Protein AF-J0Q9K1-F1 (afdb_monomer_lite)

Radius of gyration: 25.2 Å; chains: 1; bounding box: 54×28×79 Å

Foldseek 3Di:
DDQDWDWDFQAALVRHTDDTDTHRDDVVNVVSVVVSVVSNVVVVVVVVVCCVQPHQDQDPVVNGRACDHPNHRDDDPPDDDDDDDPPDPDDDDDDPDD

Structure (mmCIF, N/CA/C/O backbone):
data_AF-J0Q9K1-F1
#
_entry.id   AF-J0Q9K1-F1
#
loop_
_atom_site.group_PDB
_atom_site.id
_atom_site.type_symbol
_atom_site.label_atom_id
_atom_site.label_alt_id
_atom_site.label_comp_id
_atom_site.label_asym_id
_atom_site.label_entity_id
_atom_site.label_seq_id
_atom_site.pdbx_PDB_ins_code
_atom_site.Cartn_x
_atom_site.Cartn_y
_atom_site.Cartn_z
_atom_site.occupancy
_atom_site.B_iso_or_equiv
_atom_site.auth_seq_id
_atom_site.auth_comp_id
_atom_site.auth_asym_id
_atom_site.auth_atom_id
_atom_site.pdbx_PDB_model_num
ATOM 1 N N . MET A 1 1 ? 22.882 10.326 -37.747 1.00 58.81 1 MET A N 1
ATOM 2 C CA . MET A 1 1 ? 21.720 9.428 -37.587 1.00 58.81 1 MET A CA 1
ATOM 3 C C . MET A 1 1 ? 21.105 9.736 -36.239 1.00 58.81 1 MET A C 1
ATOM 5 O O . MET A 1 1 ? 21.842 9.792 -35.262 1.00 58.81 1 MET A O 1
ATOM 9 N N . GLU A 1 2 ? 19.811 10.026 -36.202 1.00 71.88 2 GLU A N 1
ATOM 10 C CA . GLU A 1 2 ? 19.080 10.235 -34.953 1.00 71.88 2 GLU A CA 1
ATOM 11 C C . GLU A 1 2 ? 18.770 8.860 -34.348 1.00 71.88 2 GLU A C 1
ATOM 13 O O . GLU A 1 2 ? 18.279 7.971 -35.044 1.00 71.88 2 GLU A O 1
ATOM 18 N N . TYR A 1 3 ? 19.142 8.643 -33.086 1.00 73.56 3 TYR A N 1
ATOM 19 C CA . TYR A 1 3 ? 18.841 7.390 -32.399 1.00 73.56 3 TYR A CA 1
ATOM 20 C C . TYR A 1 3 ? 17.417 7.469 -31.852 1.00 73.56 3 TYR A C 1
ATOM 22 O O . TYR A 1 3 ? 17.116 8.333 -31.027 1.00 73.56 3 TYR A O 1
ATOM 30 N N . PHE A 1 4 ? 16.550 6.561 -32.294 1.00 86.69 4 PHE A N 1
ATOM 31 C CA . PHE A 1 4 ? 15.244 6.381 -31.674 1.00 86.69 4 PHE A CA 1
ATOM 32 C C . PHE A 1 4 ? 15.423 5.643 -30.348 1.00 86.69 4 PHE A C 1
ATOM 34 O O . PHE A 1 4 ? 16.071 4.601 -30.289 1.00 86.69 4 PHE A O 1
ATOM 41 N N . TYR A 1 5 ? 14.854 6.207 -29.286 1.00 93.62 5 TYR A N 1
ATOM 42 C CA . TYR A 1 5 ? 14.856 5.615 -27.954 1.00 93.62 5 TYR A CA 1
ATOM 43 C C . TYR A 1 5 ? 13.427 5.375 -27.490 1.00 93.62 5 TYR A C 1
ATOM 45 O O . TYR A 1 5 ? 12.538 6.199 -27.720 1.00 93.62 5 TYR A O 1
ATOM 53 N N . PHE A 1 6 ? 13.238 4.295 -26.743 1.00 94.50 6 PHE A N 1
ATOM 54 C CA . PHE A 1 6 ? 12.031 4.066 -25.965 1.00 94.50 6 PHE A CA 1
ATOM 55 C C . PHE A 1 6 ? 12.143 4.848 -24.660 1.00 94.50 6 PHE A C 1
ATOM 57 O O . PHE A 1 6 ? 13.112 4.702 -23.915 1.00 94.50 6 PHE A O 1
ATOM 64 N N . LYS A 1 7 ? 11.165 5.713 -24.394 1.00 94.50 7 LYS A N 1
ATOM 65 C CA . LYS A 1 7 ? 11.113 6.522 -23.174 1.00 94.50 7 LYS A CA 1
ATOM 66 C C . LYS A 1 7 ? 10.185 5.845 -22.178 1.00 94.50 7 LYS A C 1
ATOM 68 O O . LYS A 1 7 ? 8.984 5.786 -22.425 1.00 94.50 7 LYS A O 1
ATOM 73 N N . VAL A 1 8 ? 10.726 5.381 -21.057 1.00 95.81 8 VAL A N 1
ATOM 74 C CA . VAL A 1 8 ? 9.953 4.714 -19.999 1.00 95.81 8 VAL A CA 1
ATOM 75 C C . VAL A 1 8 ? 10.077 5.510 -18.707 1.00 95.81 8 VAL A C 1
ATOM 77 O O . VAL A 1 8 ? 11.178 5.877 -18.297 1.00 95.81 8 VAL A O 1
ATOM 80 N N . THR A 1 9 ? 8.944 5.784 -18.066 1.00 94.44 9 THR A N 1
ATOM 81 C CA . THR A 1 9 ? 8.909 6.298 -16.692 1.00 94.44 9 THR A CA 1
ATOM 82 C C . THR A 1 9 ? 9.145 5.133 -15.741 1.00 94.44 9 THR A C 1
ATOM 84 O O . THR A 1 9 ? 8.379 4.174 -15.763 1.00 94.44 9 THR A O 1
ATOM 87 N N . GLN A 1 10 ? 10.171 5.216 -14.897 1.00 91.88 10 GLN A N 1
ATOM 88 C CA . GLN A 1 10 ? 10.315 4.279 -13.784 1.00 91.88 10 GLN A CA 1
ATOM 89 C C . GLN A 1 10 ? 9.532 4.806 -12.591 1.00 91.88 10 GLN A C 1
ATOM 91 O O . GLN A 1 10 ? 9.735 5.947 -12.189 1.00 91.88 10 GLN A O 1
ATOM 96 N N . PHE A 1 11 ? 8.644 4.004 -12.022 1.00 91.88 11 PHE A N 1
ATOM 97 C CA . PHE A 1 11 ? 7.972 4.350 -10.779 1.00 91.88 11 PHE A CA 1
ATOM 98 C C . PHE A 1 11 ? 8.866 4.028 -9.583 1.00 91.88 11 PHE A C 1
ATOM 100 O O . PHE A 1 11 ? 9.681 3.104 -9.607 1.00 91.88 11 PHE A O 1
ATOM 107 N N . LYS A 1 12 ? 8.725 4.832 -8.535 1.00 90.81 12 LYS A N 1
ATOM 108 C CA . LYS A 1 12 ? 9.405 4.622 -7.260 1.00 90.81 12 LYS A CA 1
ATOM 109 C C . LYS A 1 12 ? 8.626 3.606 -6.424 1.00 90.81 12 LYS A C 1
ATOM 111 O O . LYS A 1 12 ? 7.454 3.342 -6.679 1.00 90.81 12 LYS A O 1
ATOM 116 N N . ASN A 1 13 ? 9.259 3.094 -5.373 1.00 90.69 13 ASN A N 1
ATOM 117 C CA . ASN A 1 13 ? 8.655 2.102 -4.477 1.00 90.69 13 ASN A CA 1
ATOM 118 C C . ASN A 1 13 ? 7.384 2.614 -3.770 1.00 90.69 13 ASN A C 1
ATOM 120 O O . ASN A 1 13 ? 6.554 1.820 -3.351 1.00 90.69 13 ASN A O 1
ATOM 124 N N . ASP A 1 14 ? 7.207 3.928 -3.631 1.00 88.81 14 ASP A N 1
ATOM 125 C CA . ASP A 1 14 ? 5.991 4.532 -3.068 1.00 88.81 14 ASP A CA 1
ATOM 126 C C . ASP A 1 14 ? 4.843 4.669 -4.090 1.00 88.81 14 ASP A C 1
ATOM 128 O O . ASP A 1 14 ? 3.803 5.246 -3.781 1.00 88.81 14 ASP A O 1
ATOM 132 N N . GLY A 1 15 ? 5.026 4.164 -5.315 1.00 89.25 15 GLY A N 1
ATOM 133 C CA . GLY A 1 15 ? 4.068 4.267 -6.415 1.00 89.25 15 GLY A CA 1
ATOM 134 C C . GLY A 1 15 ? 4.088 5.614 -7.143 1.00 89.25 15 GLY A C 1
ATOM 135 O O . GLY A 1 15 ? 3.388 5.781 -8.143 1.00 89.25 15 GLY A O 1
ATOM 136 N N . SER A 1 16 ? 4.891 6.584 -6.698 1.00 92.19 16 SER A N 1
ATOM 137 C CA . SER A 1 16 ? 5.024 7.863 -7.394 1.00 92.19 16 SER A CA 1
ATOM 138 C C . SER A 1 16 ? 5.852 7.729 -8.677 1.00 92.19 16 SER A C 1
ATOM 140 O O . SER A 1 16 ? 6.678 6.826 -8.840 1.00 92.19 16 SER A O 1
ATOM 142 N N . SER A 1 17 ? 5.642 8.648 -9.623 1.00 93.12 17 SER A N 1
ATOM 143 C CA . SER A 1 17 ? 6.452 8.701 -10.845 1.00 93.12 17 SER A CA 1
ATOM 144 C C . SER A 1 17 ? 7.899 9.082 -10.521 1.00 93.12 17 SER A C 1
ATOM 146 O O . SER A 1 17 ? 8.164 10.070 -9.833 1.00 93.12 17 SER A O 1
ATOM 148 N N . GLY A 1 18 ? 8.846 8.305 -11.035 1.00 89.75 18 GLY A N 1
ATOM 149 C CA . GLY A 1 18 ? 10.266 8.633 -11.044 1.00 89.75 18 GLY A CA 1
ATOM 150 C C . GLY A 1 18 ? 10.708 9.235 -12.374 1.00 89.75 18 GLY A C 1
ATOM 151 O O . GLY A 1 18 ? 9.917 9.783 -13.145 1.00 89.75 18 GLY A O 1
ATOM 152 N N . GLU A 1 19 ? 12.010 9.167 -12.625 1.00 91.75 19 GLU A N 1
ATOM 153 C CA . GLU A 1 19 ? 12.615 9.748 -13.818 1.00 91.75 19 GLU A CA 1
ATOM 154 C C . GLU A 1 19 ? 12.245 8.969 -15.086 1.00 91.75 19 GLU A C 1
ATOM 156 O O . GLU A 1 19 ? 12.090 7.743 -15.084 1.00 91.75 19 GLU A O 1
ATOM 161 N N . LYS A 1 20 ? 12.147 9.696 -16.204 1.00 94.44 20 LYS A N 1
ATOM 162 C CA . LYS A 1 20 ? 12.068 9.081 -17.529 1.00 94.44 20 LYS A CA 1
ATOM 163 C C . LYS A 1 20 ? 13.460 8.663 -17.970 1.00 94.44 20 LYS A C 1
ATOM 165 O O . LYS A 1 20 ? 14.363 9.494 -18.033 1.00 94.44 20 LYS A O 1
ATOM 170 N N . LYS A 1 21 ? 13.605 7.396 -18.342 1.00 94.62 21 LYS A N 1
ATOM 171 C CA . LYS A 1 21 ? 14.844 6.834 -18.877 1.00 94.62 21 LYS A CA 1
ATOM 172 C C . LYS A 1 21 ? 14.675 6.454 -20.343 1.00 94.62 21 LYS A C 1
ATOM 174 O O . LYS A 1 21 ? 13.579 6.114 -20.789 1.00 94.62 21 LYS A O 1
ATOM 179 N N . ASN A 1 22 ? 15.778 6.542 -21.079 1.00 95.94 22 ASN A N 1
ATOM 180 C CA . ASN A 1 22 ? 15.854 6.198 -22.493 1.00 95.94 22 ASN A CA 1
ATOM 181 C C . ASN A 1 22 ? 16.459 4.799 -22.648 1.00 95.94 22 ASN A C 1
ATOM 183 O O . ASN A 1 22 ? 17.541 4.541 -22.124 1.00 95.94 22 ASN A O 1
ATOM 187 N N . TYR A 1 23 ? 15.802 3.945 -23.426 1.00 96.06 23 TYR A N 1
ATOM 188 C CA . TYR A 1 23 ? 16.234 2.582 -23.735 1.00 96.06 23 TYR A CA 1
ATOM 189 C C . TYR A 1 23 ? 16.447 2.436 -25.238 1.00 96.06 23 TYR A C 1
ATOM 191 O O . TYR A 1 23 ? 15.701 3.008 -26.035 1.00 96.06 23 TYR A O 1
ATOM 199 N N . LYS A 1 24 ? 17.504 1.720 -25.629 1.00 95.88 24 LYS A N 1
ATOM 200 C CA . LYS A 1 24 ? 17.918 1.574 -27.038 1.00 95.88 24 LYS A CA 1
ATOM 201 C C . LYS A 1 24 ? 17.142 0.490 -27.776 1.00 95.88 24 LYS A C 1
ATOM 203 O O . LYS A 1 24 ? 17.095 0.499 -29.001 1.00 95.88 24 LYS A O 1
ATOM 208 N N . ASP A 1 25 ? 16.546 -0.428 -27.032 1.00 95.44 25 ASP A N 1
ATOM 209 C CA . ASP A 1 25 ? 15.821 -1.568 -27.557 1.00 95.44 25 ASP A CA 1
ATOM 210 C C . ASP A 1 25 ? 14.586 -1.852 -26.69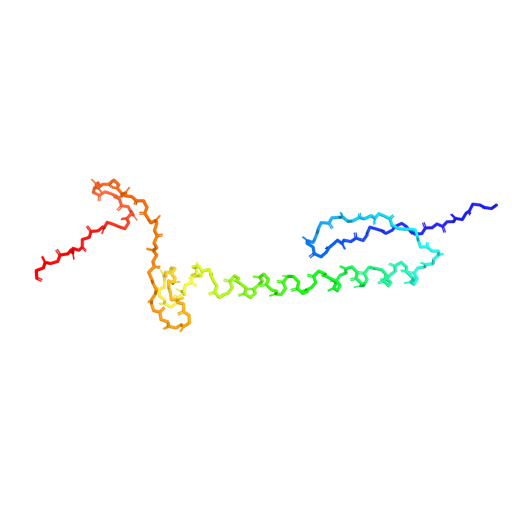9 1.00 95.44 25 ASP A C 1
ATOM 212 O O . ASP A 1 25 ? 14.424 -1.343 -25.588 1.00 95.44 25 ASP A O 1
ATOM 216 N N . VAL A 1 26 ? 13.689 -2.648 -27.271 1.00 94.62 26 VAL A N 1
ATOM 217 C CA . VAL A 1 26 ? 12.412 -2.998 -26.654 1.00 94.62 26 VAL A CA 1
ATOM 218 C C . VAL A 1 26 ? 12.627 -3.863 -25.411 1.00 94.62 26 VAL A C 1
ATOM 220 O O . VAL A 1 26 ? 11.957 -3.641 -24.409 1.00 94.62 26 VAL A O 1
ATOM 223 N N . ALA A 1 27 ? 13.572 -4.807 -25.445 1.00 97.19 27 ALA A N 1
ATOM 224 C CA . ALA A 1 27 ? 13.796 -5.746 -24.348 1.00 97.19 27 ALA A CA 1
ATOM 225 C C . ALA A 1 27 ? 14.193 -5.019 -23.054 1.00 97.19 27 ALA A C 1
ATOM 227 O O . ALA A 1 27 ? 13.508 -5.150 -22.047 1.00 97.19 27 ALA A O 1
ATOM 228 N N . SER A 1 28 ? 15.199 -4.147 -23.113 1.00 96.31 28 SER A N 1
ATOM 229 C CA . SER A 1 28 ? 15.653 -3.352 -21.965 1.00 96.31 28 SER A CA 1
ATOM 230 C C . SER A 1 28 ? 14.590 -2.379 -21.442 1.00 96.31 28 SER A C 1
ATOM 232 O O . SER A 1 28 ? 14.508 -2.132 -20.237 1.00 96.31 28 SER A O 1
ATOM 234 N N . ALA A 1 29 ? 13.738 -1.844 -22.323 1.00 96.06 29 ALA A N 1
ATOM 235 C CA . ALA A 1 29 ? 12.593 -1.035 -21.913 1.00 96.06 29 ALA A CA 1
ATOM 236 C C . ALA A 1 29 ? 11.570 -1.863 -21.112 1.00 96.06 29 ALA A C 1
ATOM 238 O O . ALA A 1 29 ? 11.071 -1.389 -20.090 1.00 96.06 29 ALA A O 1
ATOM 239 N N . PHE A 1 30 ? 11.278 -3.092 -21.552 1.00 96.50 30 PHE A N 1
ATOM 240 C CA . PHE A 1 30 ? 10.380 -4.014 -20.849 1.00 96.50 30 PHE A CA 1
ATOM 241 C C . PHE A 1 30 ? 10.977 -4.530 -19.536 1.00 96.50 30 PHE A C 1
ATOM 243 O O . PHE A 1 30 ? 10.257 -4.560 -18.538 1.00 96.50 30 PHE A O 1
ATOM 250 N N . ASP A 1 31 ? 12.274 -4.837 -19.494 1.00 96.69 31 ASP A N 1
ATOM 251 C CA . ASP A 1 31 ? 12.971 -5.214 -18.257 1.00 96.69 31 ASP A CA 1
ATOM 252 C C . ASP A 1 31 ? 12.830 -4.107 -17.205 1.00 96.69 31 ASP A C 1
ATOM 254 O O . ASP A 1 31 ? 12.420 -4.358 -16.074 1.00 96.69 31 ASP A O 1
ATOM 258 N N . SER A 1 32 ? 13.017 -2.843 -17.601 1.00 95.00 32 SER A N 1
ATOM 259 C CA . SER A 1 32 ? 12.805 -1.710 -16.696 1.00 95.00 32 SER A CA 1
ATOM 260 C C . SER A 1 32 ? 11.364 -1.584 -16.184 1.00 95.00 32 SER A C 1
ATOM 262 O O . SER A 1 32 ? 11.167 -1.049 -15.090 1.00 95.00 32 SER A O 1
ATOM 264 N N . ILE A 1 33 ? 10.354 -1.967 -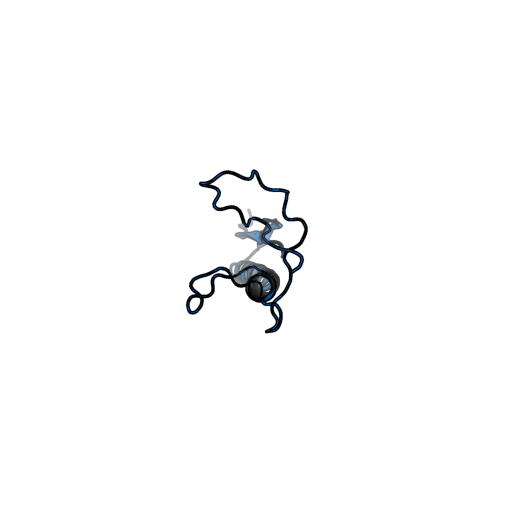16.969 1.00 93.62 33 ILE A N 1
ATOM 265 C CA . ILE A 1 33 ? 8.950 -1.959 -16.524 1.00 93.62 33 ILE A CA 1
ATOM 266 C C . ILE A 1 33 ? 8.721 -3.096 -15.527 1.00 93.62 33 ILE A C 1
ATOM 268 O O . ILE A 1 33 ? 8.047 -2.895 -14.515 1.00 93.62 33 ILE A O 1
ATOM 272 N N . SER A 1 34 ? 9.305 -4.268 -15.788 1.00 94.81 34 SER A N 1
ATOM 273 C CA . SER A 1 34 ? 9.259 -5.421 -14.887 1.00 94.81 34 SER A CA 1
ATOM 274 C C . SER A 1 34 ? 9.886 -5.086 -13.532 1.00 94.81 34 SER A C 1
ATOM 276 O O . SER A 1 34 ? 9.262 -5.303 -12.490 1.00 94.81 34 SER A O 1
ATOM 278 N N . ASP A 1 35 ? 11.060 -4.455 -13.538 1.00 92.94 35 ASP A N 1
ATOM 279 C CA . ASP A 1 35 ? 11.745 -3.995 -12.328 1.00 92.94 35 ASP A CA 1
ATOM 280 C C . ASP A 1 35 ? 10.904 -2.973 -11.560 1.00 92.94 35 ASP A C 1
ATOM 282 O O . ASP A 1 35 ? 10.703 -3.099 -10.351 1.00 92.94 35 ASP A O 1
ATOM 286 N N . SER A 1 36 ? 10.360 -1.979 -12.270 1.00 91.62 36 SER A N 1
ATOM 287 C CA . SER A 1 36 ? 9.511 -0.947 -11.672 1.00 91.62 36 SER A CA 1
ATOM 288 C C . SER A 1 36 ? 8.216 -1.510 -11.086 1.00 91.62 36 SER A C 1
ATOM 290 O O . SER A 1 36 ? 7.695 -0.953 -10.127 1.00 91.62 36 SER A O 1
ATOM 292 N N . THR A 1 37 ? 7.667 -2.576 -11.667 1.00 91.44 37 THR A N 1
ATOM 293 C CA . THR A 1 37 ? 6.452 -3.227 -11.158 1.00 91.44 37 THR A CA 1
ATOM 294 C C . THR A 1 37 ? 6.777 -4.078 -9.933 1.00 91.44 37 THR A C 1
ATOM 296 O O . THR A 1 37 ? 6.068 -4.033 -8.928 1.00 91.44 37 THR A O 1
ATOM 299 N N . SER A 1 38 ? 7.896 -4.802 -9.984 1.00 91.81 38 SER A N 1
ATOM 300 C CA . SER A 1 38 ? 8.383 -5.630 -8.880 1.00 91.81 38 SER A CA 1
ATOM 301 C C . SER A 1 38 ? 8.708 -4.792 -7.642 1.00 91.81 38 SER A C 1
ATOM 303 O O . SER A 1 38 ? 8.361 -5.177 -6.528 1.00 91.81 38 SER A O 1
ATOM 305 N N . SER A 1 39 ? 9.305 -3.610 -7.825 1.00 90.25 39 SER A N 1
ATOM 306 C CA . SER A 1 39 ? 9.666 -2.716 -6.720 1.00 90.25 39 SER A CA 1
ATOM 307 C C . SER A 1 39 ? 8.459 -2.144 -5.961 1.00 90.25 39 SER A C 1
ATOM 309 O O . SER A 1 39 ? 8.575 -1.820 -4.777 1.00 90.25 39 SER A O 1
ATOM 311 N N . ILE A 1 40 ? 7.296 -2.052 -6.614 1.00 92.50 40 ILE A N 1
ATOM 312 C CA . ILE A 1 40 ? 6.038 -1.590 -6.009 1.00 92.50 40 ILE A CA 1
ATOM 313 C C . ILE A 1 40 ? 5.293 -2.731 -5.290 1.00 92.50 40 ILE A C 1
ATOM 315 O O . ILE A 1 40 ? 4.544 -2.485 -4.340 1.00 92.50 40 ILE A O 1
ATOM 319 N N . ASN A 1 41 ? 5.506 -3.985 -5.692 1.00 91.31 41 ASN A N 1
ATOM 320 C CA . ASN A 1 41 ? 4.763 -5.133 -5.168 1.00 91.31 41 ASN A CA 1
ATOM 321 C C . ASN A 1 41 ? 4.939 -5.340 -3.649 1.00 91.31 41 ASN A C 1
ATOM 323 O O . ASN A 1 41 ? 3.971 -5.603 -2.929 1.00 91.31 41 ASN A O 1
ATOM 327 N N . ASP A 1 42 ? 6.162 -5.183 -3.146 1.00 89.38 42 ASP A N 1
ATOM 328 C CA . ASP A 1 42 ? 6.484 -5.360 -1.726 1.00 89.38 42 ASP A CA 1
ATOM 329 C C . ASP A 1 42 ? 5.782 -4.320 -0.825 1.00 89.38 42 ASP A C 1
ATOM 331 O O . ASP A 1 42 ? 5.110 -4.707 0.139 1.00 89.38 42 ASP A O 1
ATOM 335 N N . PRO A 1 43 ? 5.884 -3.004 -1.104 1.00 90.12 43 PRO A N 1
ATOM 336 C CA . PRO A 1 43 ? 5.105 -1.973 -0.421 1.00 90.12 43 PRO A CA 1
ATOM 337 C C . PRO A 1 43 ? 3.594 -2.217 -0.450 1.00 90.12 43 PRO A C 1
ATOM 339 O O . PRO A 1 43 ? 2.957 -2.120 0.599 1.00 90.12 43 PRO A O 1
ATOM 342 N N . ILE A 1 44 ? 3.021 -2.586 -1.603 1.00 90.38 44 ILE A N 1
ATOM 343 C CA . ILE A 1 44 ? 1.585 -2.894 -1.716 1.00 90.38 44 ILE A CA 1
ATOM 344 C C . ILE A 1 44 ? 1.207 -4.054 -0.794 1.00 90.38 44 ILE A C 1
ATOM 346 O O . ILE A 1 44 ? 0.242 -3.952 -0.037 1.00 90.38 44 ILE A O 1
ATOM 350 N N . SER A 1 45 ? 1.996 -5.129 -0.800 1.00 90.00 45 SER A N 1
ATOM 351 C CA . SER A 1 45 ? 1.760 -6.296 0.055 1.00 90.00 45 SER A CA 1
ATOM 352 C C . SER A 1 45 ? 1.810 -5.927 1.542 1.00 90.00 45 SER A C 1
ATOM 354 O O . SER A 1 45 ? 0.972 -6.360 2.333 1.00 90.00 45 SER A O 1
ATOM 356 N N . LYS A 1 46 ? 2.755 -5.063 1.937 1.00 90.06 46 LYS A N 1
ATOM 357 C CA . LYS A 1 46 ? 2.840 -4.538 3.309 1.00 90.06 46 LYS A CA 1
ATOM 358 C C . LYS A 1 46 ? 1.628 -3.686 3.678 1.00 90.06 46 LYS A C 1
ATOM 360 O O . LYS A 1 46 ? 1.143 -3.807 4.801 1.00 90.06 46 LYS A O 1
ATOM 365 N N . ILE A 1 47 ? 1.143 -2.836 2.775 1.00 89.69 47 ILE A N 1
ATOM 366 C CA . ILE A 1 47 ? -0.050 -2.009 3.008 1.00 89.69 47 ILE A CA 1
ATOM 367 C C . ILE A 1 47 ? -1.285 -2.896 3.171 1.00 89.69 47 ILE A C 1
ATOM 369 O O . ILE A 1 47 ? -2.011 -2.739 4.149 1.00 89.69 47 ILE A O 1
ATOM 373 N N . ALA A 1 48 ? -1.485 -3.863 2.273 1.00 89.38 48 ALA A N 1
ATOM 374 C CA . ALA A 1 48 ? -2.599 -4.804 2.348 1.00 89.38 48 ALA A CA 1
ATOM 375 C C . ALA A 1 48 ? -2.610 -5.561 3.687 1.00 89.38 48 ALA A C 1
ATOM 377 O O . ALA A 1 48 ? -3.638 -5.624 4.359 1.00 89.38 48 ALA A O 1
ATOM 378 N N . ASN A 1 49 ? -1.448 -6.051 4.129 1.00 88.69 49 ASN A N 1
ATOM 379 C CA . ASN A 1 49 ? -1.321 -6.701 5.433 1.00 88.69 49 ASN A CA 1
ATOM 380 C C . ASN A 1 49 ? -1.632 -5.748 6.595 1.00 88.69 49 ASN A C 1
ATOM 382 O O . ASN A 1 49 ? -2.377 -6.124 7.493 1.00 88.69 49 ASN A O 1
ATOM 386 N N . ASN A 1 50 ? -1.124 -4.511 6.569 1.00 88.94 50 ASN A N 1
ATOM 387 C CA . ASN A 1 50 ? -1.406 -3.528 7.620 1.00 88.94 50 ASN A CA 1
ATOM 388 C C . ASN A 1 50 ? -2.898 -3.185 7.723 1.00 88.94 50 ASN A C 1
ATOM 390 O O . ASN A 1 50 ? -3.405 -3.045 8.831 1.00 8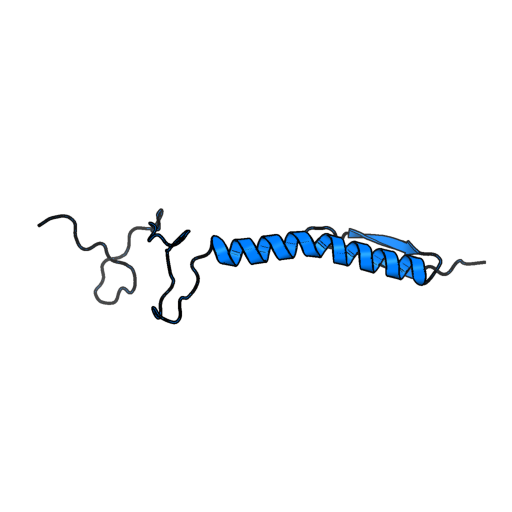8.94 50 ASN A O 1
ATOM 394 N N . ILE A 1 51 ? -3.607 -3.063 6.597 1.00 87.31 51 ILE A N 1
ATOM 395 C CA . ILE A 1 51 ? -5.059 -2.826 6.595 1.00 87.31 51 ILE A CA 1
ATOM 396 C C . ILE A 1 51 ? -5.786 -4.014 7.238 1.00 87.31 51 ILE A C 1
ATOM 398 O O . ILE A 1 51 ? -6.700 -3.828 8.038 1.00 87.31 51 ILE A O 1
ATOM 402 N N . ASN A 1 52 ? -5.345 -5.238 6.961 1.00 84.19 52 ASN A N 1
ATOM 403 C CA . ASN A 1 52 ? -5.960 -6.425 7.546 1.00 84.19 52 ASN A CA 1
ATOM 404 C C . ASN A 1 52 ? -5.688 -6.564 9.055 1.00 84.19 52 ASN A C 1
ATOM 406 O O . ASN A 1 52 ? -6.549 -7.074 9.766 1.00 84.19 52 ASN A O 1
ATOM 410 N N . THR A 1 53 ? -4.531 -6.117 9.559 1.00 85.12 53 THR A N 1
ATOM 411 C CA . THR A 1 53 ? -4.146 -6.333 10.968 1.00 85.12 53 THR A CA 1
ATOM 412 C C . THR A 1 53 ? -4.402 -5.148 11.894 1.00 85.12 53 THR A C 1
ATOM 414 O O . THR A 1 53 ? -4.635 -5.359 13.080 1.00 85.12 53 THR A O 1
ATOM 417 N N . ASN A 1 54 ? -4.326 -3.913 11.391 1.00 87.62 54 ASN A N 1
ATOM 418 C CA . ASN A 1 54 ? -4.275 -2.705 12.225 1.00 87.62 54 ASN A CA 1
ATOM 419 C C . ASN A 1 54 ? -5.482 -1.773 12.035 1.00 87.62 54 ASN A C 1
ATOM 421 O O . ASN A 1 54 ? -5.524 -0.706 12.646 1.00 87.62 54 ASN A O 1
ATOM 425 N N . ASN A 1 55 ? -6.442 -2.133 11.180 1.00 89.06 55 ASN A N 1
ATOM 426 C CA . ASN A 1 55 ? -7.643 -1.338 10.935 1.00 89.06 55 ASN A CA 1
ATOM 427 C C . ASN A 1 55 ? -8.845 -1.833 11.759 1.00 89.06 55 ASN A C 1
ATOM 429 O O . ASN A 1 55 ? -8.927 -3.008 12.113 1.00 89.06 55 ASN A O 1
ATOM 433 N N . LEU A 1 56 ? -9.820 -0.946 11.989 1.00 93.44 56 LEU A N 1
ATOM 434 C CA . LEU A 1 56 ? -11.161 -1.330 12.434 1.00 93.44 56 LEU A CA 1
ATOM 435 C C . LEU A 1 56 ? -11.932 -1.874 11.229 1.00 93.44 56 LEU A C 1
ATOM 437 O O . LEU A 1 56 ? -12.514 -1.122 10.446 1.00 93.44 56 LEU A O 1
ATOM 441 N N . ASN A 1 57 ? -11.890 -3.191 11.057 1.00 91.94 57 ASN A N 1
ATOM 442 C CA . ASN A 1 57 ? -12.521 -3.865 9.929 1.00 91.94 57 ASN A CA 1
ATOM 443 C C . ASN A 1 57 ? -13.975 -4.232 10.252 1.00 91.94 57 ASN A C 1
ATOM 445 O O . ASN A 1 57 ? -14.309 -4.567 11.389 1.00 91.94 57 ASN A O 1
ATOM 449 N N . TRP A 1 58 ? -14.851 -4.156 9.247 1.00 94.06 58 TRP A N 1
ATOM 450 C CA . TRP A 1 58 ? -16.223 -4.646 9.372 1.00 94.06 58 TRP A CA 1
ATOM 451 C C . TRP A 1 58 ? -16.212 -6.167 9.544 1.00 94.06 58 TRP A C 1
ATOM 453 O O . TRP A 1 58 ? -15.574 -6.878 8.767 1.00 94.06 58 TRP A O 1
ATOM 463 N N . ASN A 1 59 ? -16.911 -6.657 10.561 1.00 93.81 59 ASN A N 1
ATOM 464 C CA . ASN A 1 59 ? -17.107 -8.074 10.818 1.00 93.81 59 ASN A CA 1
ATOM 465 C C . ASN A 1 59 ? -18.561 -8.433 10.492 1.00 93.81 59 ASN A C 1
ATOM 467 O O . ASN A 1 59 ? -19.481 -7.997 11.184 1.00 93.81 59 ASN A O 1
ATOM 471 N N . GLU A 1 60 ? -18.754 -9.237 9.444 1.00 96.25 60 GLU A N 1
ATOM 472 C CA . GLU A 1 60 ? -20.082 -9.616 8.941 1.00 96.25 60 GLU A CA 1
ATOM 473 C C . GLU A 1 60 ? -20.896 -10.434 9.949 1.00 96.25 60 GLU A C 1
ATOM 475 O O . GLU A 1 60 ? -22.102 -10.239 10.068 1.00 96.25 60 GLU A O 1
ATOM 480 N N . GLU A 1 61 ? -20.251 -11.311 10.723 1.00 95.56 61 GLU A N 1
ATOM 481 C CA . GLU A 1 61 ? -20.933 -12.131 11.733 1.00 95.56 61 GLU A CA 1
ATOM 482 C C . GLU A 1 61 ? -21.455 -11.277 12.892 1.00 95.56 61 GLU A C 1
ATOM 484 O O . GLU A 1 61 ? -22.533 -11.528 13.428 1.00 95.56 61 GLU A O 1
ATOM 489 N N . LYS A 1 62 ? -20.688 -10.248 13.271 1.00 94.12 62 LYS A N 1
ATOM 490 C CA . LYS A 1 62 ? -21.068 -9.290 14.317 1.00 94.12 62 LYS A CA 1
ATOM 491 C C . LYS A 1 62 ? -21.984 -8.180 13.796 1.00 94.12 62 LYS A C 1
ATOM 493 O O . LYS A 1 62 ? -22.595 -7.489 14.608 1.00 94.12 62 LYS A O 1
ATOM 498 N N . GLY A 1 63 ? -22.046 -7.973 12.478 1.00 96.00 63 GLY A N 1
ATOM 499 C CA . GLY A 1 63 ? -22.731 -6.836 11.861 1.00 96.00 63 GLY A CA 1
ATOM 500 C C . GLY A 1 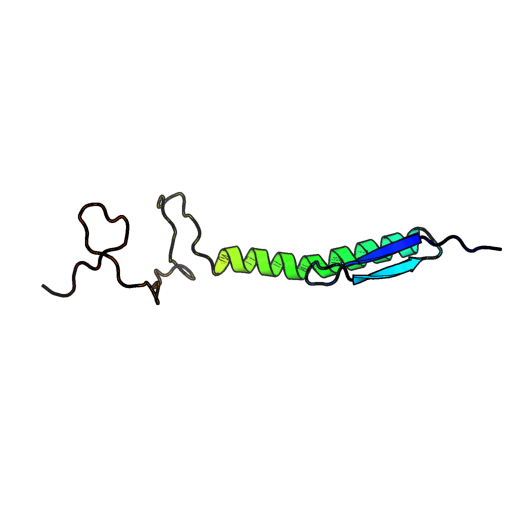63 ? -22.218 -5.485 12.376 1.00 96.00 63 GLY A C 1
ATOM 501 O O . GLY A 1 63 ? -23.015 -4.571 12.589 1.00 96.00 63 GLY A O 1
ATOM 502 N N . ALA A 1 64 ? -20.914 -5.382 12.659 1.00 94.50 64 ALA A N 1
ATOM 503 C CA . ALA A 1 64 ? -20.295 -4.208 13.276 1.00 94.50 64 ALA A CA 1
ATOM 504 C C . ALA A 1 64 ? -18.800 -4.095 12.935 1.00 94.50 64 ALA A C 1
ATOM 506 O O . ALA A 1 64 ? -18.157 -5.078 12.568 1.00 94.50 64 ALA A O 1
ATOM 507 N N . TYR A 1 65 ? -18.221 -2.904 13.121 1.00 93.69 65 TYR A N 1
ATOM 508 C CA . TYR A 1 65 ? -16.764 -2.740 13.128 1.00 93.69 65 TYR A CA 1
ATOM 509 C C . TYR A 1 65 ? -16.155 -3.426 14.356 1.00 93.69 65 TYR A C 1
ATOM 511 O O . TYR A 1 65 ? -16.605 -3.208 15.482 1.00 93.69 65 TYR A O 1
ATOM 519 N N . ASP A 1 66 ? -15.130 -4.248 14.140 1.00 93.00 66 ASP A N 1
ATOM 520 C CA . ASP A 1 66 ? -14.500 -5.053 15.182 1.00 93.00 66 ASP A CA 1
ATOM 521 C C . ASP A 1 66 ? -13.218 -4.393 15.695 1.00 93.00 66 ASP A C 1
ATOM 523 O O . ASP A 1 66 ? -12.252 -4.208 14.955 1.00 93.00 66 ASP A O 1
ATOM 527 N N . ALA A 1 67 ? -13.209 -4.054 16.983 1.00 94.19 67 ALA A N 1
ATOM 528 C CA . ALA A 1 67 ? -12.046 -3.502 17.672 1.00 94.19 67 ALA A CA 1
ATOM 529 C C . ALA A 1 67 ? -11.129 -4.589 18.263 1.00 94.19 67 ALA A C 1
ATOM 531 O O . ALA A 1 67 ? -10.312 -4.305 19.140 1.00 94.19 67 ALA A O 1
ATOM 532 N N . SER A 1 68 ? -11.278 -5.851 17.853 1.00 92.81 68 SER A N 1
ATOM 533 C CA . SER A 1 68 ? -10.356 -6.910 18.250 1.00 92.81 68 SER A CA 1
ATOM 534 C C . SER A 1 68 ? -8.989 -6.774 17.566 1.00 92.81 68 SER A C 1
ATOM 536 O O . SER A 1 68 ? -8.900 -6.596 16.358 1.00 92.81 68 SER A O 1
ATOM 538 N N . TYR A 1 69 ? -7.913 -6.937 18.337 1.00 90.94 69 TYR A N 1
ATOM 539 C CA . TYR A 1 69 ? -6.533 -7.002 17.849 1.00 90.94 69 TYR A CA 1
ATOM 540 C C . TYR A 1 69 ? -5.894 -8.301 18.348 1.00 90.94 69 TYR A C 1
ATOM 542 O O . TYR A 1 69 ? -5.967 -8.610 19.538 1.00 90.94 69 TYR A O 1
ATOM 550 N N . ASN A 1 70 ? -5.327 -9.104 17.439 1.00 89.94 70 ASN A N 1
ATOM 551 C CA . ASN A 1 70 ? -4.797 -10.446 17.733 1.00 89.94 70 ASN A CA 1
ATOM 552 C C . ASN A 1 70 ? -5.773 -11.344 18.526 1.00 89.94 70 ASN A C 1
ATOM 554 O O . ASN A 1 70 ? -5.385 -12.039 19.464 1.00 89.94 70 ASN A O 1
ATOM 558 N N . GLY A 1 71 ? -7.061 -11.309 18.164 1.00 89.94 71 GLY A N 1
ATOM 559 C CA . GLY A 1 71 ? -8.108 -12.129 18.788 1.00 89.94 71 GLY A CA 1
ATOM 560 C C . GLY A 1 71 ? -8.597 -11.639 20.155 1.00 89.94 71 GLY A C 1
ATOM 561 O O . GLY A 1 71 ? -9.441 -12.291 20.763 1.00 89.94 71 GLY A O 1
ATOM 562 N N . GLN A 1 72 ? -8.109 -10.497 20.645 1.00 92.75 72 GLN A N 1
ATOM 563 C CA . GLN A 1 72 ? -8.528 -9.917 21.921 1.00 92.75 72 GLN A CA 1
ATOM 564 C C . GLN A 1 72 ? -9.275 -8.603 21.708 1.00 92.75 72 GLN A C 1
ATOM 566 O O . GLN A 1 72 ? -8.854 -7.760 20.917 1.00 92.75 72 GLN A O 1
ATOM 571 N N . VAL A 1 73 ? -10.380 -8.406 22.431 1.00 93.38 73 VAL A N 1
ATOM 572 C CA . VAL A 1 73 ? -11.107 -7.126 22.446 1.00 93.38 73 VAL A CA 1
ATOM 573 C C . VAL A 1 73 ? -10.174 -6.026 22.953 1.00 93.38 73 VAL A C 1
ATOM 575 O O . VAL A 1 73 ? -9.626 -6.138 24.048 1.00 93.38 73 VAL A O 1
ATOM 578 N N . SER A 1 74 ? -9.994 -4.970 22.158 1.00 93.81 74 SER A N 1
ATOM 579 C CA . SER A 1 74 ? -9.113 -3.846 22.487 1.00 93.81 74 SER A CA 1
ATOM 580 C C . SER A 1 74 ? -9.896 -2.557 22.735 1.00 93.81 74 SER A C 1
ATOM 582 O O . SER A 1 74 ? -11.070 -2.433 22.389 1.00 93.81 74 SER A O 1
ATOM 584 N N . LYS A 1 75 ? -9.242 -1.586 23.379 1.00 93.25 75 LYS A N 1
ATOM 585 C CA . LYS A 1 75 ? -9.814 -0.262 23.660 1.00 93.25 75 LYS A CA 1
ATOM 586 C C . LYS A 1 75 ? -9.597 0.676 22.474 1.00 93.25 75 LYS A C 1
ATOM 588 O O . LYS A 1 75 ? -8.492 0.735 21.941 1.00 93.25 75 LYS A O 1
ATOM 593 N N . ILE A 1 76 ? -10.605 1.485 22.154 1.00 91.75 76 ILE A N 1
ATOM 594 C CA . ILE A 1 76 ? -10.450 2.680 21.316 1.00 91.75 76 ILE A CA 1
ATOM 595 C C . ILE A 1 76 ? -10.226 3.862 22.266 1.00 91.75 76 ILE A C 1
ATOM 597 O O . ILE A 1 76 ? -11.036 4.106 23.156 1.00 91.75 76 ILE A O 1
ATOM 601 N N . THR A 1 77 ? -9.097 4.556 22.125 1.00 91.44 77 THR A N 1
ATOM 602 C CA . THR A 1 77 ? -8.743 5.729 22.944 1.00 91.44 77 THR A CA 1
ATOM 603 C C . THR A 1 77 ? -8.818 7.010 22.114 1.00 91.44 77 THR A C 1
ATOM 605 O O . THR A 1 77 ? -8.959 6.946 20.896 1.00 91.44 77 THR A O 1
ATOM 608 N N . ASN A 1 78 ? -8.707 8.173 22.761 1.00 87.94 78 ASN A N 1
ATOM 609 C CA . ASN A 1 78 ? -8.834 9.496 22.135 1.00 87.94 78 ASN A CA 1
ATOM 610 C C . ASN A 1 78 ? -10.19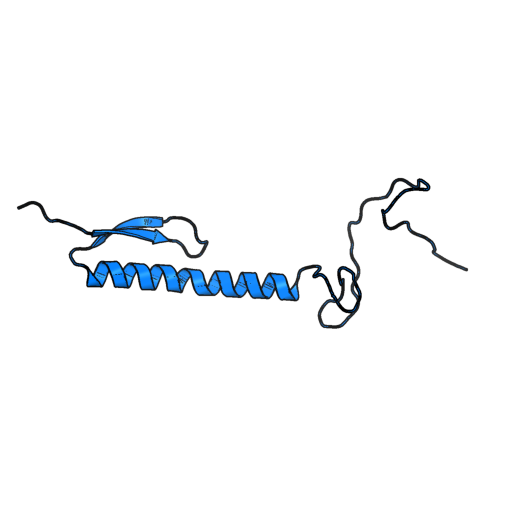7 9.733 21.457 1.00 87.94 78 ASN A C 1
ATOM 612 O O . ASN A 1 78 ? -10.288 10.485 20.488 1.00 87.94 78 ASN A O 1
ATOM 616 N N . VAL A 1 79 ? -11.259 9.105 21.968 1.00 87.50 79 VAL A N 1
ATOM 617 C CA . VAL A 1 79 ? -12.637 9.423 21.577 1.00 87.50 79 VAL A CA 1
ATOM 618 C C . VAL A 1 79 ? -13.010 10.758 22.220 1.00 87.50 79 VAL A C 1
ATOM 620 O O . VAL A 1 79 ? -12.858 10.927 23.431 1.00 87.50 79 VAL A O 1
ATOM 623 N N . ALA A 1 80 ? -13.425 11.728 21.405 1.00 85.50 80 ALA A N 1
ATOM 624 C CA . ALA A 1 80 ? -13.832 13.042 21.892 1.00 85.50 80 ALA A CA 1
ATOM 625 C C . ALA A 1 80 ? -15.096 12.940 22.761 1.00 85.50 80 ALA A C 1
ATOM 627 O O . ALA A 1 80 ? -15.915 12.044 22.574 1.00 85.50 80 ALA A O 1
ATOM 628 N N . ASN A 1 81 ? -15.263 13.880 23.694 1.00 79.44 81 ASN A N 1
ATOM 629 C CA . ASN A 1 81 ? -16.478 13.950 24.500 1.00 79.44 81 ASN A CA 1
ATOM 630 C C . ASN A 1 81 ? -17.691 14.249 23.614 1.00 79.44 81 ASN A C 1
ATOM 632 O O . ASN A 1 81 ? -17.651 15.147 22.773 1.00 79.44 81 ASN A O 1
ATOM 636 N N . GLU A 1 82 ? -18.774 13.527 23.861 1.00 75.44 82 GLU A N 1
ATOM 637 C CA . GLU A 1 82 ? -19.980 13.572 23.041 1.00 75.44 82 GLU A CA 1
ATOM 638 C C . GLU A 1 82 ? -20.995 14.591 23.558 1.00 75.44 82 GLU A C 1
ATOM 640 O O . GLU A 1 82 ? -21.033 14.929 24.749 1.00 75.44 82 GLU A O 1
ATOM 645 N N . LYS A 1 83 ? -21.872 15.056 22.663 1.00 69.38 83 LYS A N 1
ATOM 646 C CA . LYS A 1 83 ? -23.038 15.850 23.056 1.00 69.38 83 LYS A CA 1
ATOM 647 C C . LYS A 1 83 ? -24.147 14.899 23.507 1.00 69.38 83 LYS A C 1
ATOM 649 O O . LYS A 1 83 ? -24.698 14.142 22.712 1.00 69.38 83 LYS A O 1
ATOM 654 N N . VAL A 1 84 ? -24.515 14.959 24.786 1.00 69.50 84 VAL A N 1
ATOM 655 C CA . VAL A 1 84 ? -25.586 14.111 25.333 1.00 69.50 84 VAL A CA 1
ATOM 656 C C . VAL A 1 84 ? -26.953 14.656 24.903 1.00 69.50 84 VAL A C 1
ATOM 658 O O . VAL A 1 84 ? -27.510 15.553 25.534 1.00 69.50 84 VAL A O 1
ATOM 661 N N . GLU A 1 85 ? -27.504 14.111 23.819 1.00 77.25 85 GLU A N 1
ATOM 662 C CA . GLU A 1 85 ? -28.869 14.377 23.350 1.00 77.25 85 GLU A CA 1
ATOM 663 C C . GLU A 1 85 ? -29.576 13.089 22.901 1.00 77.25 85 GLU A C 1
ATOM 665 O O . GLU A 1 85 ? -28.943 12.127 22.474 1.00 77.25 85 GLU A O 1
ATOM 670 N N . LYS A 1 86 ? -30.913 13.051 23.014 1.00 61.44 86 LYS A N 1
ATOM 671 C CA . LYS A 1 86 ? -31.738 11.826 22.902 1.00 61.44 86 LYS A CA 1
ATOM 672 C C . LYS A 1 86 ? -31.601 11.072 21.567 1.00 61.44 86 LYS A C 1
ATOM 674 O O . LYS A 1 86 ? -31.933 9.895 21.499 1.00 61.44 86 LYS A O 1
ATOM 679 N N . SER A 1 87 ? -31.156 11.746 20.511 1.00 65.88 87 SER A N 1
ATOM 680 C CA . SER A 1 87 ? -30.957 11.181 19.172 1.00 65.88 87 SER A CA 1
ATOM 681 C C . SER A 1 87 ? -29.494 10.900 18.832 1.00 65.88 87 SER A C 1
ATOM 683 O O . SER A 1 87 ? -29.209 10.576 17.677 1.00 65.88 87 SER A O 1
ATOM 685 N N . SER A 1 88 ? -28.567 11.062 19.782 1.00 66.69 88 SER A N 1
ATOM 686 C CA . SER A 1 88 ? -27.152 10.842 19.505 1.00 66.69 88 SER A CA 1
ATOM 687 C C . SER A 1 88 ? -26.897 9.373 19.160 1.00 66.69 88 SER A C 1
ATOM 689 O O . SER A 1 88 ? -27.345 8.466 19.860 1.00 66.69 88 SER A O 1
ATOM 691 N N . LYS A 1 89 ? -26.202 9.156 18.039 1.00 68.12 89 LYS A N 1
ATOM 692 C CA . LYS A 1 89 ? -25.630 7.858 17.640 1.00 68.12 89 LYS A CA 1
ATOM 693 C C . LYS A 1 89 ? -24.174 7.726 18.095 1.00 68.12 89 LYS A C 1
ATOM 695 O O . LYS A 1 89 ? -23.490 6.790 17.691 1.00 68.12 89 LYS A O 1
ATOM 700 N N . GLU A 1 90 ? -23.703 8.700 18.864 1.00 64.06 90 GLU A N 1
ATOM 701 C CA . GLU A 1 90 ? -22.386 8.704 19.473 1.00 64.06 90 GLU A CA 1
ATOM 702 C C . GLU A 1 90 ? -22.420 7.765 20.706 1.00 64.06 90 GLU A C 1
ATOM 704 O O . GLU A 1 90 ? -23.470 7.540 21.322 1.00 64.06 90 GLU A O 1
ATOM 709 N N . SER A 1 91 ? -21.298 7.098 20.975 1.00 58.03 91 SER A N 1
ATOM 710 C CA . SER A 1 91 ? -21.122 6.087 22.018 1.00 58.03 91 SER A CA 1
ATOM 711 C C . SER A 1 91 ? -21.090 6.712 23.422 1.00 58.03 91 SER A C 1
ATOM 713 O O . SER A 1 91 ? -20.040 6.814 24.065 1.00 58.03 91 SER A O 1
ATOM 715 N N . GLY A 1 92 ? -22.271 7.046 23.941 1.00 56.22 92 GLY A N 1
ATOM 716 C CA . GLY A 1 92 ? -22.423 7.621 25.271 1.00 56.22 92 GLY A CA 1
ATOM 717 C C . GLY A 1 92 ? -21.879 6.710 26.375 1.00 56.22 92 GLY A C 1
ATOM 718 O O . GLY A 1 92 ? -22.327 5.576 26.548 1.00 56.22 92 GLY A O 1
ATOM 719 N N . TYR A 1 93 ? -20.945 7.237 27.169 1.00 51.72 93 TYR A N 1
ATOM 720 C CA . TYR A 1 93 ? -20.574 6.698 28.476 1.00 51.72 93 TYR A CA 1
ATOM 721 C C . TYR A 1 93 ? -21.827 6.491 29.349 1.00 51.72 93 TYR A C 1
ATOM 723 O O . TYR A 1 93 ? -22.377 7.451 29.880 1.00 51.72 93 TYR A O 1
ATOM 731 N N . TRP A 1 94 ? -22.220 5.237 29.568 1.00 45.69 94 TRP A N 1
ATOM 732 C CA . TRP A 1 94 ? -23.068 4.796 30.683 1.00 45.69 94 TRP A CA 1
ATOM 733 C C . TRP A 1 94 ? -22.578 3.383 31.053 1.00 45.69 94 TRP A C 1
ATOM 735 O O . TRP A 1 94 ? -22.694 2.481 30.237 1.00 45.69 94 TRP A O 1
ATOM 745 N N . SER A 1 95 ? -21.944 3.066 32.182 1.00 42.78 95 SER A N 1
ATOM 746 C CA . SER A 1 95 ? -21.878 3.667 33.513 1.00 42.78 95 SER A CA 1
ATOM 747 C C . SER A 1 95 ? -20.652 3.119 34.261 1.00 42.78 95 SER A C 1
ATOM 749 O O . SER A 1 95 ? -20.391 1.915 34.231 1.00 42.78 95 SER A O 1
ATOM 751 N N . ALA A 1 96 ? -19.948 3.973 35.002 1.00 38.97 96 ALA A N 1
ATOM 752 C CA . ALA A 1 96 ? -19.171 3.534 36.155 1.00 38.97 96 ALA A CA 1
ATOM 753 C C . ALA A 1 96 ? -20.138 3.289 37.336 1.00 38.97 96 ALA A C 1
ATOM 755 O O . ALA A 1 96 ? -20.944 4.163 37.629 1.00 38.97 96 ALA A O 1
ATOM 756 N N . ILE A 1 97 ? -19.993 2.141 38.009 1.00 34.59 97 ILE A N 1
ATOM 757 C CA . ILE A 1 97 ? -20.370 1.866 39.414 1.00 34.59 97 ILE A CA 1
ATOM 758 C C . ILE A 1 97 ? -21.879 1.842 39.758 1.00 34.59 97 ILE A C 1
ATOM 760 O O . ILE A 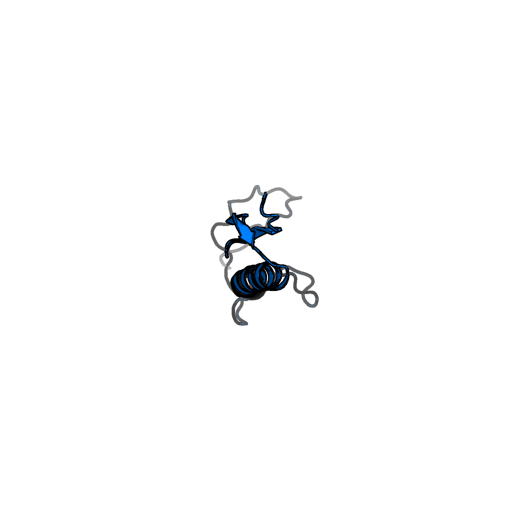1 97 ? -22.489 2.879 40.012 1.00 34.59 97 ILE A O 1
ATOM 764 N N . ALA A 1 98 ? -22.416 0.624 39.909 1.00 35.16 98 ALA A N 1
ATOM 765 C CA . ALA A 1 98 ? -23.197 0.149 41.062 1.00 35.16 98 ALA A CA 1
ATOM 766 C C . ALA A 1 98 ? -23.085 -1.383 41.130 1.00 35.16 98 ALA A C 1
ATOM 768 O O . ALA A 1 98 ? -23.173 -2.011 40.050 1.00 35.16 98 ALA A O 1
#

pLDDT: mean 85.31, std 14.77, range [34.59, 97.19]

Secondary structure (DSSP, 8-state):
-PPP-EEEEEEPTTS-EEEEEEESSHHHHHHHHHHHHHHHHHHHHHHHHHHHHHS-EEETTTTEEE-EETTEE-----PPPP---TT--S-----S--

Organism: NCBI:txid1094563

Sequence (98 aa):
MEYFYFKVTQFKNDGSSGEKKNYKDVASAFDSISDSTSSINDPISKIANNINTNNLNWNEEKGAYDASYNGQVSKITNVANEKVEKSSKESGYWSAIA